Protein AF-A0A2K1QE75-F1 (afdb_monomer_lite)

Structure (mmCIF, N/CA/C/O backbone):
data_AF-A0A2K1QE75-F1
#
_entry.id   AF-A0A2K1QE75-F1
#
loop_
_atom_site.group_PDB
_atom_site.id
_atom_site.type_symbol
_atom_site.label_atom_id
_atom_site.label_alt_id
_atom_site.label_comp_id
_atom_site.label_asym_id
_atom_site.label_entity_id
_atom_site.label_seq_id
_atom_site.pdbx_PDB_ins_code
_atom_site.Cartn_x
_atom_site.Cartn_y
_atom_site.Cartn_z
_atom_site.occupancy
_atom_site.B_iso_or_equiv
_atom_site.auth_seq_id
_atom_site.auth_comp_id
_atom_site.auth_asym_id
_atom_site.auth_atom_id
_atom_site.pdbx_PDB_model_num
ATOM 1 N N . MET A 1 1 ? -33.133 -20.385 33.455 1.00 46.75 1 MET A N 1
ATOM 2 C CA . MET A 1 1 ? -31.735 -20.275 32.980 1.00 46.75 1 MET A CA 1
ATOM 3 C C . MET A 1 1 ? -31.713 -20.583 31.488 1.00 46.75 1 MET A C 1
ATOM 5 O O . MET A 1 1 ? -31.947 -21.729 31.151 1.00 46.75 1 MET A O 1
ATOM 9 N N . SER A 1 2 ? -31.522 -19.597 30.600 1.00 54.59 2 SER A N 1
ATOM 10 C CA . SER A 1 2 ? -31.513 -19.843 29.139 1.00 54.59 2 SER A CA 1
ATOM 11 C C . SER A 1 2 ? -30.718 -18.789 28.347 1.00 54.59 2 SER A C 1
ATOM 13 O O . SER A 1 2 ? -31.107 -18.395 27.255 1.00 54.59 2 SER A O 1
ATOM 15 N N . TYR A 1 3 ? -29.612 -18.280 28.898 1.00 53.69 3 TYR A N 1
ATOM 16 C CA . TYR A 1 3 ? -28.765 -17.295 28.201 1.00 53.69 3 TYR A CA 1
ATOM 17 C C . TYR A 1 3 ? -27.678 -17.946 27.331 1.00 53.69 3 TYR A C 1
ATOM 19 O O . TYR A 1 3 ? -27.183 -17.322 26.400 1.00 53.69 3 TYR A O 1
ATOM 27 N N . LYS A 1 4 ? -27.333 -19.216 27.593 1.00 55.09 4 LYS A N 1
ATOM 28 C CA . LYS A 1 4 ? -26.275 -19.929 26.858 1.00 55.09 4 LYS A CA 1
ATOM 29 C C . LYS A 1 4 ? -26.669 -20.267 25.414 1.00 55.09 4 LYS A C 1
ATOM 31 O O . LYS A 1 4 ? -25.890 -20.002 24.508 1.00 55.09 4 LYS A O 1
ATOM 36 N N . GLN A 1 5 ? -27.901 -20.731 25.188 1.00 58.41 5 GLN A N 1
ATOM 37 C CA . GLN A 1 5 ? -28.389 -21.083 23.844 1.00 58.41 5 GLN A CA 1
ATOM 38 C C . GLN A 1 5 ? -28.472 -19.876 22.893 1.00 58.41 5 GLN A C 1
ATOM 40 O O . GLN A 1 5 ? -28.226 -20.012 21.696 1.00 58.41 5 GLN A O 1
ATOM 45 N N . GLY A 1 6 ? -28.776 -18.680 23.412 1.00 65.06 6 GLY A N 1
ATOM 46 C CA . GLY A 1 6 ? -28.812 -17.457 22.603 1.00 65.06 6 GLY A CA 1
ATOM 47 C C . GLY A 1 6 ? -27.423 -17.007 22.142 1.00 65.06 6 GLY A C 1
ATOM 48 O O . GLY A 1 6 ? -27.261 -16.599 20.996 1.00 65.06 6 GLY A O 1
ATOM 49 N N . ILE A 1 7 ? -26.416 -17.138 23.013 1.00 69.75 7 ILE A N 1
ATOM 50 C CA . ILE A 1 7 ? -25.0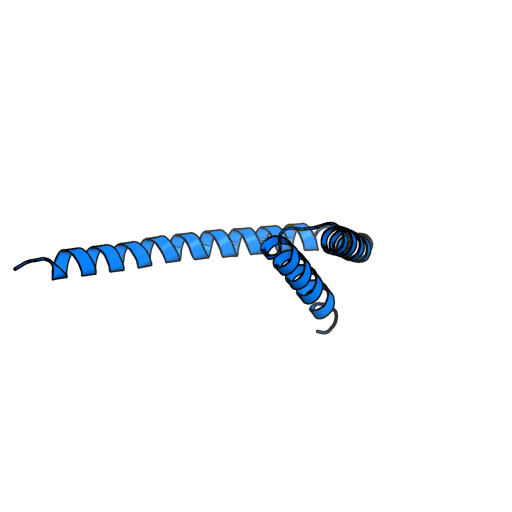27 -16.765 22.710 1.00 69.75 7 ILE A CA 1
ATOM 51 C C . ILE A 1 7 ? -24.411 -17.735 21.696 1.00 69.75 7 ILE A C 1
ATOM 53 O O . ILE A 1 7 ? -23.801 -17.295 20.728 1.00 69.75 7 ILE A O 1
ATOM 57 N N . GLU A 1 8 ? -24.614 -19.044 21.864 1.00 70.94 8 GLU A N 1
ATOM 58 C CA . GLU A 1 8 ? -24.111 -20.054 20.918 1.00 70.94 8 GLU A CA 1
ATOM 59 C C . GLU A 1 8 ? -24.692 -19.860 19.510 1.00 70.94 8 GLU A C 1
ATOM 61 O O . GLU A 1 8 ? -23.964 -19.946 18.520 1.00 70.94 8 GLU A O 1
ATOM 66 N N . THR A 1 9 ? -25.979 -19.509 19.419 1.00 74.19 9 THR A N 1
ATOM 67 C CA . THR A 1 9 ? -26.643 -19.217 18.139 1.00 74.19 9 THR A CA 1
ATOM 68 C C . THR A 1 9 ? -26.068 -17.956 17.483 1.00 74.19 9 THR A C 1
ATOM 70 O O . THR A 1 9 ? -25.751 -17.970 16.297 1.00 74.19 9 THR A O 1
ATOM 73 N N . GLN A 1 10 ? -25.843 -16.888 18.256 1.00 72.44 10 GLN A N 1
ATOM 74 C CA . GLN A 1 10 ? -25.245 -15.647 17.745 1.00 72.44 10 GLN A CA 1
ATOM 75 C C . GLN A 1 10 ? -23.801 -15.837 17.266 1.00 72.44 10 GLN A C 1
ATOM 77 O O . GLN A 1 10 ? -23.415 -15.285 16.236 1.00 72.44 10 GLN A O 1
ATOM 82 N N . ILE A 1 11 ? -23.005 -16.638 17.980 1.00 74.62 11 ILE A N 1
ATOM 83 C CA . ILE A 1 11 ? -21.634 -16.968 17.575 1.00 74.62 11 ILE A CA 1
ATOM 84 C C . ILE A 1 11 ? -21.647 -17.787 16.276 1.00 74.62 11 ILE A C 1
ATOM 86 O O . ILE A 1 11 ? -20.891 -17.487 15.352 1.00 74.62 11 ILE A O 1
ATOM 90 N N . ALA A 1 12 ? -22.531 -18.783 16.166 1.00 76.25 12 ALA A N 1
ATOM 91 C CA . ALA A 1 12 ? -22.668 -19.587 14.954 1.00 76.25 12 ALA A CA 1
ATOM 92 C C . ALA A 1 12 ? -23.085 -18.741 13.737 1.00 76.25 12 ALA A C 1
ATOM 94 O O . ALA A 1 12 ? -22.545 -18.927 12.643 1.00 76.25 12 ALA A O 1
ATOM 95 N N . ASP A 1 13 ? -23.997 -17.786 13.919 1.00 73.62 13 ASP A N 1
ATOM 96 C CA . ASP A 1 13 ? -24.418 -16.872 12.855 1.00 73.62 13 ASP A CA 1
ATOM 97 C C . ASP A 1 13 ? -23.311 -15.882 12.466 1.00 73.62 13 ASP A C 1
ATOM 99 O O . ASP A 1 13 ? -23.123 -15.618 11.276 1.00 73.62 13 ASP A O 1
ATOM 103 N N . TYR A 1 14 ? -22.511 -15.407 13.428 1.00 72.25 14 TYR A N 1
ATOM 104 C CA . TYR A 1 14 ? -21.332 -14.584 13.150 1.00 72.25 14 TYR A CA 1
ATOM 105 C C . TYR A 1 14 ? -20.320 -15.325 12.267 1.00 72.25 14 TYR A C 1
ATOM 107 O O . TYR A 1 14 ? -19.876 -14.767 11.261 1.00 72.25 14 TYR A O 1
ATOM 115 N N . PHE A 1 15 ? -20.005 -16.592 12.572 1.00 69.44 15 PHE A N 1
ATOM 116 C CA . PHE A 1 15 ? -19.088 -17.410 11.762 1.00 69.44 15 PHE A CA 1
ATOM 117 C C . PHE A 1 15 ? -19.638 -17.725 10.363 1.00 69.44 15 PHE A C 1
ATOM 119 O O . PHE A 1 15 ? -18.900 -17.682 9.378 1.00 69.44 15 PHE A O 1
ATOM 126 N N . LYS A 1 16 ? -20.948 -17.972 10.235 1.00 71.19 16 LYS A N 1
ATOM 127 C CA . LYS A 1 16 ? -21.588 -18.181 8.925 1.00 71.19 16 LYS A CA 1
ATOM 128 C C . LYS A 1 16 ? -21.533 -16.933 8.043 1.00 71.19 16 LYS A C 1
ATOM 130 O O . LYS A 1 16 ? -21.293 -17.045 6.844 1.00 71.19 16 LYS A O 1
ATOM 135 N N . GLN A 1 17 ? -21.746 -15.749 8.616 1.00 63.12 17 GLN A N 1
ATOM 136 C CA . GLN A 1 17 ? -21.732 -14.487 7.869 1.00 63.12 17 GLN A CA 1
ATOM 137 C C . GLN A 1 17 ? -20.313 -14.011 7.530 1.00 63.12 17 GLN A C 1
ATOM 139 O O . GLN A 1 17 ? -20.099 -13.415 6.472 1.00 63.12 17 GLN A O 1
ATOM 144 N N . SER A 1 18 ? -19.332 -14.279 8.394 1.00 56.94 18 SER A N 1
ATOM 145 C CA . SER A 1 18 ? -17.930 -13.907 8.155 1.00 56.94 18 SER A CA 1
ATOM 146 C C . SER A 1 18 ? -17.287 -14.738 7.042 1.00 56.94 18 SER A C 1
ATOM 148 O O . SER A 1 18 ? -16.636 -14.152 6.181 1.00 56.94 18 SER A O 1
ATOM 150 N N . GLY A 1 19 ? -17.587 -16.039 6.936 1.00 57.50 19 GLY A N 1
ATOM 151 C CA . GLY A 1 19 ? -17.114 -16.867 5.813 1.00 57.50 19 GLY A CA 1
ATOM 152 C C . GLY A 1 19 ? -17.662 -16.448 4.435 1.00 57.50 19 GLY A C 1
ATOM 153 O O . GLY A 1 19 ? -17.027 -16.684 3.407 1.00 57.50 19 GLY A O 1
ATOM 154 N N . VAL A 1 20 ? -18.824 -15.784 4.385 1.00 56.66 20 VAL A N 1
ATOM 155 C CA . VAL A 1 20 ? -19.373 -15.194 3.145 1.00 56.66 20 VAL A CA 1
ATOM 156 C C . VAL A 1 20 ? -18.662 -13.880 2.793 1.00 56.66 20 VAL A C 1
ATOM 158 O O . VAL A 1 20 ? -18.419 -13.608 1.616 1.00 56.66 20 VAL A O 1
ATOM 161 N N . LYS A 1 21 ? -18.271 -13.083 3.798 1.00 54.03 21 LYS A N 1
ATOM 162 C CA . LYS A 1 21 ? -17.480 -11.854 3.607 1.00 54.03 21 LYS A CA 1
ATOM 163 C C . LYS A 1 21 ? -16.039 -12.138 3.185 1.00 54.03 21 LYS A C 1
ATOM 165 O O . LYS A 1 21 ? -15.541 -11.441 2.306 1.00 54.03 21 LYS A O 1
ATOM 170 N N . GLU A 1 22 ? -15.397 -13.164 3.743 1.00 54.66 22 GLU A N 1
ATOM 171 C CA . GLU A 1 22 ? -14.037 -13.566 3.349 1.00 54.66 22 GLU A CA 1
ATOM 172 C C . GLU A 1 22 ? -13.971 -13.955 1.870 1.00 54.66 22 GLU A C 1
ATOM 174 O O . GLU A 1 22 ? -13.148 -13.410 1.137 1.00 54.66 22 GLU A O 1
ATOM 179 N N . LYS A 1 23 ? -14.925 -14.763 1.384 1.00 57.44 23 LYS A N 1
ATOM 180 C CA . LYS A 1 23 ? -15.020 -15.102 -0.047 1.00 57.44 23 LYS A CA 1
ATOM 181 C C . LYS A 1 23 ? -15.236 -13.877 -0.935 1.00 57.44 23 LYS A C 1
ATOM 183 O O . LYS A 1 23 ? -14.678 -13.804 -2.024 1.00 57.44 23 LYS A O 1
ATOM 188 N N . SER A 1 24 ? -16.025 -12.899 -0.488 1.00 63.72 24 SER A N 1
ATOM 189 C CA . SER A 1 24 ? -16.243 -11.663 -1.250 1.00 63.72 24 SER A CA 1
ATOM 190 C C . SER A 1 24 ? -14.982 -10.802 -1.338 1.00 63.72 24 SER A C 1
ATOM 192 O O . SER A 1 24 ? -14.773 -10.142 -2.354 1.00 63.72 24 SER A O 1
ATOM 194 N N . HIS A 1 25 ? -14.163 -10.777 -0.287 1.00 59.88 25 HIS A N 1
ATOM 195 C CA . HIS A 1 25 ? -12.924 -10.005 -0.266 1.00 59.88 25 HIS A CA 1
ATOM 196 C C . HIS A 1 25 ? -11.811 -10.692 -1.057 1.00 59.88 25 HIS A C 1
ATOM 198 O O . HIS A 1 25 ? -11.124 -10.011 -1.812 1.00 59.88 25 HIS A O 1
ATOM 204 N N . GLU A 1 26 ? -11.672 -12.017 -0.959 1.00 68.25 26 GLU A N 1
ATOM 205 C CA . GLU A 1 26 ? -10.726 -12.783 -1.782 1.00 68.25 26 GLU A CA 1
ATOM 206 C C . GLU A 1 26 ? -11.042 -12.652 -3.272 1.00 68.25 26 GLU A C 1
ATOM 208 O O . GLU A 1 26 ? -10.150 -12.375 -4.068 1.00 68.25 26 GLU A O 1
ATOM 213 N N . VAL A 1 27 ? -12.317 -12.758 -3.660 1.00 69.50 27 VAL A N 1
ATOM 214 C CA . VAL A 1 27 ? -12.731 -12.592 -5.063 1.00 69.50 27 VAL A CA 1
ATOM 215 C C . VAL A 1 27 ? -12.502 -11.157 -5.546 1.00 69.50 27 VAL A C 1
ATOM 217 O O . VAL A 1 27 ? -12.065 -10.953 -6.680 1.00 69.50 27 VAL A O 1
ATOM 220 N N . ALA A 1 28 ? -12.745 -10.153 -4.700 1.00 67.25 28 ALA A N 1
ATOM 221 C CA . ALA A 1 28 ? -12.468 -8.756 -5.032 1.00 67.25 28 ALA A CA 1
ATOM 222 C C . ALA A 1 28 ? -10.962 -8.482 -5.175 1.00 67.25 28 ALA A C 1
ATOM 224 O O . ALA A 1 28 ? -10.554 -7.805 -6.118 1.00 67.25 28 ALA A O 1
ATOM 225 N N . LEU A 1 29 ? -10.135 -9.041 -4.287 1.00 70.62 29 LEU A N 1
ATOM 226 C CA . LEU A 1 29 ? -8.676 -8.957 -4.351 1.00 70.62 29 LEU A CA 1
ATOM 227 C C . LEU A 1 29 ? -8.130 -9.652 -5.596 1.00 70.62 29 LEU A C 1
ATOM 229 O O . LEU A 1 29 ? -7.338 -9.051 -6.316 1.00 70.62 29 LEU A O 1
ATOM 233 N N . GLN A 1 30 ? -8.608 -10.857 -5.905 1.00 71.94 30 GLN A N 1
ATOM 234 C CA . GLN A 1 30 ? -8.207 -11.585 -7.105 1.00 71.94 30 GLN A CA 1
ATOM 235 C C . GLN A 1 30 ? -8.592 -10.813 -8.373 1.00 71.94 30 GLN A C 1
ATOM 237 O O . GLN A 1 30 ? -7.769 -10.616 -9.259 1.00 71.94 30 GLN A O 1
ATOM 242 N N . THR A 1 31 ? -9.809 -10.267 -8.420 1.00 68.69 31 THR A N 1
ATOM 243 C CA . THR A 1 31 ? -10.272 -9.444 -9.547 1.00 68.69 31 THR A CA 1
ATOM 244 C C . THR A 1 31 ? -9.440 -8.167 -9.693 1.00 68.69 31 THR A C 1
ATOM 246 O O . THR A 1 31 ? -9.137 -7.747 -10.809 1.00 68.69 31 THR A O 1
ATOM 249 N N . LEU A 1 32 ? -9.048 -7.528 -8.587 1.00 66.12 32 LEU A N 1
ATOM 250 C CA . LEU A 1 32 ? -8.151 -6.371 -8.609 1.00 66.12 32 LEU A CA 1
ATOM 251 C C . LEU A 1 32 ? -6.763 -6.757 -9.127 1.00 66.12 32 LEU A C 1
ATOM 253 O O . LEU A 1 32 ? -6.230 -6.062 -9.989 1.00 66.12 32 LEU A O 1
ATOM 257 N N . MET A 1 33 ? -6.211 -7.876 -8.661 1.00 65.81 33 MET A N 1
ATOM 258 C CA . MET A 1 33 ? -4.914 -8.385 -9.106 1.00 65.81 33 MET A CA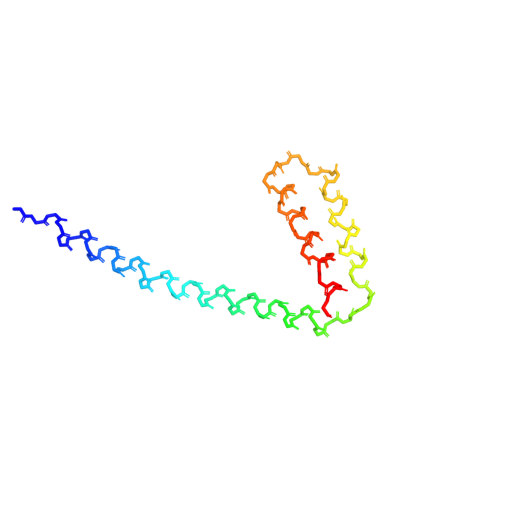 1
ATOM 259 C C . MET A 1 33 ? -4.917 -8.739 -10.595 1.00 65.81 33 MET A C 1
ATOM 261 O O . MET A 1 33 ? -4.014 -8.314 -11.312 1.00 65.81 33 MET A O 1
ATOM 265 N N . ASP A 1 34 ? -5.960 -9.399 -11.096 1.00 65.94 34 ASP A N 1
ATOM 266 C CA . ASP A 1 34 ? -6.096 -9.750 -12.516 1.00 65.94 34 ASP A CA 1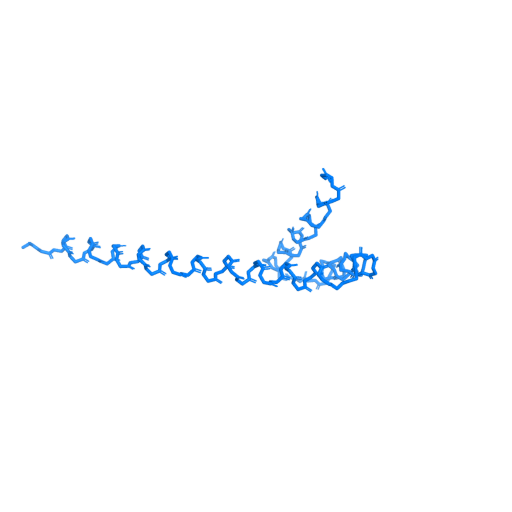
ATOM 267 C C . ASP A 1 34 ? -6.252 -8.496 -13.403 1.00 65.94 34 ASP A C 1
ATOM 269 O O . ASP A 1 34 ? -5.710 -8.409 -14.512 1.00 65.94 34 ASP A O 1
ATOM 273 N N . ASN A 1 35 ? -6.935 -7.461 -12.900 1.00 58.91 35 ASN A N 1
ATOM 274 C CA . ASN A 1 35 ? -7.070 -6.170 -13.585 1.00 58.91 35 ASN A CA 1
ATOM 275 C C . ASN A 1 35 ? -5.778 -5.334 -13.579 1.00 58.91 35 ASN A C 1
ATOM 277 O O . ASN A 1 35 ? -5.568 -4.520 -14.483 1.00 58.91 35 ASN A O 1
ATOM 281 N N . ILE A 1 36 ? -4.921 -5.517 -12.573 1.00 58.44 36 ILE A N 1
ATOM 282 C CA . ILE A 1 36 ? -3.602 -4.880 -12.485 1.00 58.44 36 ILE A CA 1
ATOM 283 C C . ILE A 1 36 ? -2.603 -5.622 -13.384 1.00 58.44 36 ILE A C 1
ATOM 285 O O . ILE A 1 36 ? -1.884 -4.985 -14.153 1.00 58.44 36 ILE A O 1
ATOM 289 N N . ALA A 1 37 ? -2.614 -6.957 -13.369 1.00 58.09 37 ALA A N 1
ATOM 290 C CA . ALA A 1 37 ? -1.722 -7.800 -14.165 1.00 58.09 37 ALA A CA 1
ATOM 291 C C . ALA A 1 37 ? -1.979 -7.685 -15.680 1.00 58.09 37 ALA A C 1
ATOM 293 O O . ALA A 1 37 ? -1.043 -7.711 -16.477 1.00 58.09 37 ALA A O 1
ATOM 294 N N . SER A 1 38 ? -3.234 -7.486 -16.095 1.00 56.28 38 SER A N 1
ATOM 295 C CA . SER A 1 38 ? -3.610 -7.353 -17.512 1.00 56.28 38 SER A CA 1
ATOM 296 C C . SER A 1 38 ? -3.226 -6.008 -18.155 1.00 56.28 38 SER A C 1
ATOM 298 O O . SER A 1 38 ? -3.287 -5.869 -19.379 1.00 56.28 38 SER A O 1
ATOM 300 N N . LYS A 1 39 ? -2.787 -5.005 -17.377 1.00 55.69 39 LYS A N 1
ATOM 301 C CA . LYS A 1 39 ? -2.442 -3.659 -17.869 1.00 55.69 39 LYS A CA 1
ATOM 302 C C . LYS A 1 39 ? -0.957 -3.323 -17.661 1.00 55.69 39 LYS A C 1
ATOM 304 O O . LYS A 1 39 ? -0.593 -2.659 -16.702 1.00 55.69 39 LYS A O 1
ATOM 309 N N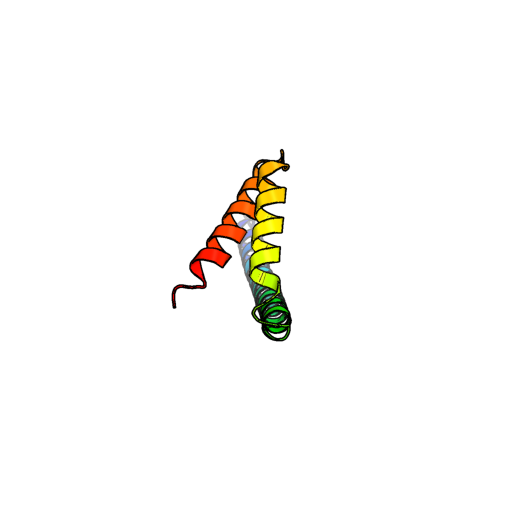 . LYS A 1 40 ? -0.112 -3.606 -18.661 1.00 51.25 40 LYS A N 1
ATOM 310 C CA . LYS A 1 40 ? 1.175 -2.895 -18.900 1.00 51.25 40 LYS A CA 1
ATOM 311 C C . LYS A 1 40 ? 2.230 -2.991 -17.778 1.00 51.25 40 LYS A C 1
ATOM 313 O O . LYS A 1 40 ? 2.668 -1.994 -17.206 1.00 51.25 40 LYS A O 1
ATOM 318 N N . GLN A 1 41 ? 2.748 -4.195 -17.625 1.00 55.34 41 GLN A N 1
ATOM 319 C CA . GLN A 1 41 ? 3.765 -4.697 -16.694 1.00 55.34 41 GLN A CA 1
ATOM 320 C C . GLN A 1 41 ? 5.134 -3.964 -16.584 1.00 55.34 41 GLN A C 1
ATOM 322 O O . GLN A 1 41 ? 6.040 -4.513 -15.983 1.00 55.34 41 GLN A O 1
ATOM 327 N N . VAL A 1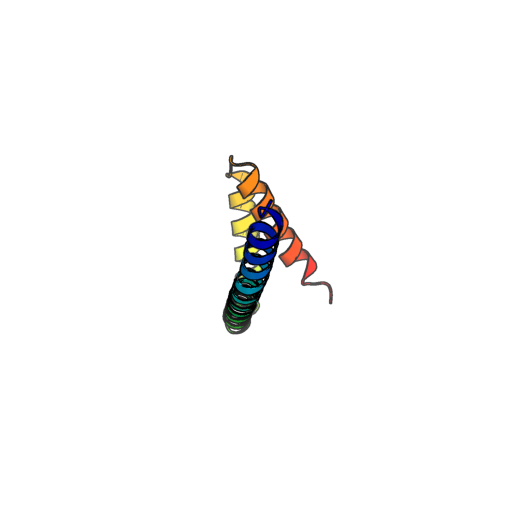 42 ? 5.356 -2.754 -17.124 1.00 53.00 42 VAL A N 1
ATOM 328 C CA . VAL A 1 42 ? 6.670 -2.056 -16.983 1.00 53.00 42 VAL A CA 1
ATOM 329 C C . VAL A 1 42 ? 6.567 -0.534 -16.789 1.00 53.00 42 VAL A C 1
ATOM 331 O O . VAL A 1 42 ? 7.494 0.101 -16.292 1.00 53.00 42 VAL A O 1
ATOM 334 N N . ARG A 1 43 ? 5.439 0.102 -17.140 1.00 51.88 43 ARG A N 1
ATOM 335 C CA . ARG A 1 43 ? 5.308 1.573 -17.052 1.00 51.88 43 ARG A CA 1
ATOM 336 C C . ARG A 1 43 ? 4.658 2.076 -15.760 1.00 51.88 43 ARG A C 1
ATOM 338 O O . ARG A 1 43 ? 4.697 3.280 -15.533 1.00 51.88 43 ARG A O 1
ATOM 345 N N . SER A 1 44 ? 4.050 1.211 -14.946 1.00 67.25 44 SER A N 1
ATOM 346 C CA . SER A 1 44 ? 3.282 1.644 -13.770 1.00 67.25 44 SER A CA 1
ATOM 347 C C . SER A 1 44 ? 3.995 1.437 -12.444 1.00 67.25 44 SER A C 1
ATOM 349 O O . SER A 1 44 ? 3.758 2.231 -11.551 1.00 67.25 44 SER A O 1
ATOM 351 N N . GLU A 1 45 ? 4.871 0.445 -12.289 1.00 76.62 45 GLU A N 1
ATOM 352 C CA . GLU A 1 45 ? 5.429 0.125 -10.969 1.00 76.62 45 GLU A CA 1
ATOM 353 C C . GLU A 1 45 ? 6.273 1.265 -10.399 1.00 76.62 45 GLU A C 1
ATOM 355 O O . GLU A 1 45 ? 6.020 1.727 -9.292 1.00 76.62 45 GLU A O 1
ATOM 360 N N . LYS A 1 46 ? 7.183 1.828 -11.202 1.00 82.00 46 LYS A N 1
ATOM 361 C CA . LYS A 1 46 ? 7.953 3.018 -10.808 1.00 82.00 46 LYS A CA 1
ATOM 362 C C . LYS A 1 46 ? 7.059 4.212 -10.466 1.00 82.00 46 LYS A C 1
ATOM 364 O O . LYS A 1 46 ? 7.368 4.950 -9.538 1.00 82.00 46 LYS A O 1
ATOM 369 N N . ASN A 1 47 ? 5.943 4.384 -11.174 1.00 83.75 47 ASN A N 1
ATOM 370 C CA . ASN A 1 47 ? 4.990 5.464 -10.903 1.00 83.75 47 ASN A CA 1
ATOM 371 C C . ASN A 1 47 ? 4.169 5.198 -9.633 1.00 83.75 47 ASN A C 1
ATOM 373 O O . ASN A 1 47 ? 3.849 6.132 -8.906 1.00 83.75 47 ASN A O 1
ATOM 377 N N . ILE A 1 48 ? 3.846 3.934 -9.356 1.00 85.06 48 ILE A N 1
ATOM 378 C CA . ILE A 1 48 ? 3.155 3.503 -8.139 1.00 85.06 48 ILE A CA 1
ATOM 379 C C . ILE A 1 48 ? 4.081 3.690 -6.934 1.00 85.06 48 ILE A C 1
ATOM 381 O O . ILE A 1 48 ? 3.660 4.264 -5.936 1.00 85.06 48 ILE A O 1
ATOM 385 N N . ILE A 1 49 ? 5.351 3.290 -7.046 1.00 89.62 49 ILE A N 1
ATOM 386 C CA . ILE A 1 49 ? 6.377 3.517 -6.021 1.00 89.62 49 ILE A CA 1
ATOM 387 C C . ILE A 1 49 ? 6.556 5.017 -5.770 1.00 89.62 49 ILE A C 1
ATOM 389 O O . ILE A 1 49 ? 6.501 5.446 -4.622 1.00 89.62 49 ILE A O 1
ATOM 393 N N . ALA A 1 50 ? 6.709 5.825 -6.825 1.00 89.25 50 ALA A N 1
ATOM 394 C CA . ALA A 1 50 ? 6.849 7.275 -6.692 1.00 89.25 50 ALA A CA 1
ATOM 395 C C . ALA A 1 50 ? 5.629 7.915 -6.007 1.00 89.25 50 ALA A C 1
ATOM 397 O O . ALA A 1 50 ? 5.792 8.713 -5.089 1.00 89.25 50 ALA A O 1
ATOM 398 N N . GLY A 1 51 ? 4.412 7.516 -6.389 1.00 89.62 51 GLY A N 1
ATOM 399 C CA . GLY A 1 51 ? 3.187 8.004 -5.754 1.00 89.62 51 GLY A CA 1
ATOM 400 C C . GLY A 1 51 ? 3.048 7.566 -4.292 1.00 89.62 51 GLY A C 1
ATOM 401 O O . GLY A 1 51 ? 2.586 8.342 -3.460 1.00 89.62 51 GLY A O 1
ATOM 402 N N . LEU A 1 52 ? 3.474 6.347 -3.948 1.00 91.69 52 LEU A N 1
ATOM 403 C CA . LEU A 1 52 ? 3.490 5.877 -2.560 1.00 91.69 52 LEU A CA 1
ATOM 404 C C . LEU A 1 52 ? 4.492 6.659 -1.709 1.00 91.69 52 LEU A C 1
ATOM 406 O O . LEU A 1 52 ? 4.165 7.013 -0.580 1.00 91.69 52 LEU A O 1
ATOM 410 N N . LEU A 1 53 ? 5.676 6.965 -2.245 1.00 94.12 53 LEU A N 1
ATOM 411 C CA . LEU A 1 53 ? 6.677 7.779 -1.553 1.00 94.12 53 LEU A CA 1
ATOM 412 C C . LEU A 1 53 ? 6.165 9.199 -1.293 1.00 94.12 53 LEU A C 1
ATOM 414 O O . LEU A 1 53 ? 6.208 9.653 -0.153 1.00 94.12 53 LEU A O 1
ATOM 418 N N . GLU A 1 54 ? 5.578 9.849 -2.299 1.00 92.75 54 GLU A N 1
ATOM 419 C CA . GLU A 1 54 ? 4.974 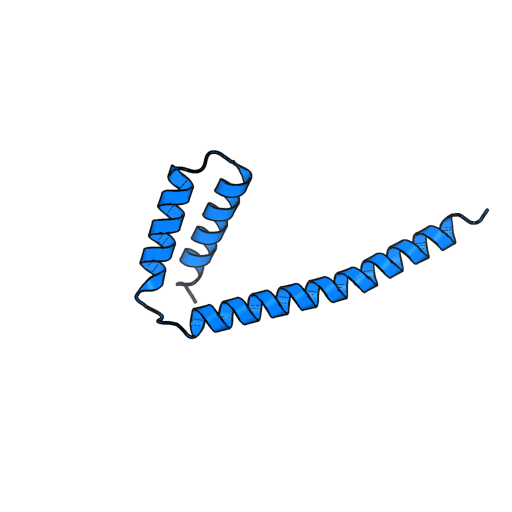11.179 -2.144 1.00 92.75 54 GLU A CA 1
ATOM 420 C C . GLU A 1 54 ? 3.880 11.183 -1.062 1.00 92.75 54 GLU A C 1
ATOM 422 O O . GLU A 1 54 ? 3.819 12.079 -0.217 1.00 92.75 54 GLU A O 1
ATOM 427 N N . LYS A 1 55 ? 3.023 10.153 -1.036 1.00 91.19 55 LYS A N 1
ATOM 428 C CA . LYS A 1 55 ? 2.004 10.003 0.013 1.00 91.19 55 LYS A CA 1
ATOM 429 C C . LYS A 1 55 ? 2.612 9.761 1.389 1.00 91.19 55 LYS A C 1
ATOM 431 O O . LYS A 1 55 ? 2.098 10.302 2.355 1.00 91.19 55 LYS A O 1
ATOM 436 N N . ILE A 1 56 ? 3.700 9.006 1.504 1.00 94.50 56 ILE A N 1
ATOM 437 C CA . ILE A 1 56 ? 4.384 8.791 2.788 1.00 94.50 56 ILE A CA 1
ATOM 438 C C . ILE A 1 56 ? 5.010 10.088 3.316 1.00 94.50 56 ILE A C 1
ATOM 440 O O . ILE A 1 56 ? 4.996 10.323 4.519 1.00 94.50 56 ILE A O 1
ATOM 444 N N . GLU A 1 57 ? 5.549 10.932 2.441 1.00 92.56 57 GLU A N 1
ATOM 445 C CA . GLU A 1 57 ? 6.183 12.197 2.833 1.00 92.56 57 GLU A CA 1
ATOM 446 C C . GLU A 1 57 ? 5.175 13.279 3.244 1.00 92.56 57 GLU A C 1
ATOM 448 O O . GLU A 1 57 ? 5.515 14.181 4.009 1.00 92.56 57 GLU A O 1
ATOM 453 N N . THR A 1 58 ? 3.939 13.197 2.746 1.00 92.81 58 THR A N 1
ATOM 454 C CA . THR A 1 58 ? 2.916 14.242 2.924 1.00 92.81 58 THR A CA 1
ATOM 455 C C . THR A 1 58 ? 1.767 13.844 3.850 1.00 92.81 58 THR A C 1
ATOM 457 O O . THR A 1 58 ? 1.000 14.709 4.282 1.00 92.81 58 THR A O 1
ATOM 460 N N . GLU A 1 59 ? 1.621 12.556 4.163 1.00 93.19 59 GLU A N 1
ATOM 461 C CA . GLU A 1 59 ? 0.550 12.051 5.020 1.00 93.19 59 GLU A CA 1
ATOM 462 C C . GLU A 1 59 ? 0.859 12.287 6.504 1.00 93.19 59 GLU A C 1
ATOM 464 O O . GLU A 1 59 ? 1.931 11.949 7.002 1.00 93.19 59 GLU A O 1
ATOM 469 N N . ASN A 1 60 ? -0.124 12.830 7.224 1.00 91.81 60 ASN A N 1
ATOM 470 C CA . ASN A 1 60 ? -0.015 13.130 8.657 1.00 91.81 60 ASN A CA 1
ATOM 471 C C . ASN A 1 60 ? -0.775 12.114 9.525 1.00 91.81 60 ASN A C 1
ATOM 473 O O . ASN A 1 60 ? -0.545 12.023 10.731 1.00 91.81 60 ASN A O 1
ATOM 477 N N . ASP A 1 61 ? -1.690 11.346 8.928 1.00 95.38 61 ASP A N 1
ATOM 478 C CA . ASP A 1 61 ? -2.402 10.270 9.609 1.00 95.38 61 ASP A CA 1
ATOM 479 C C . ASP A 1 61 ? -1.506 9.024 9.724 1.00 95.38 61 ASP A C 1
ATOM 481 O O . ASP A 1 61 ? -1.156 8.388 8.728 1.00 95.38 61 ASP A O 1
ATOM 485 N N . ASN A 1 62 ? -1.165 8.642 10.959 1.00 92.62 62 ASN A N 1
ATOM 486 C CA . ASN A 1 62 ? -0.296 7.495 11.237 1.00 92.62 62 ASN A CA 1
ATOM 487 C C . ASN A 1 62 ? -0.838 6.158 10.702 1.00 92.62 62 ASN A C 1
ATOM 489 O O . ASN A 1 62 ? -0.049 5.312 10.277 1.00 92.62 62 ASN A O 1
ATOM 493 N N . ALA A 1 63 ? -2.157 5.947 10.698 1.00 91.69 63 ALA A N 1
ATOM 494 C CA . ALA A 1 63 ? -2.744 4.705 10.201 1.00 91.69 63 ALA A CA 1
ATOM 495 C C . ALA A 1 63 ? -2.625 4.618 8.672 1.00 91.69 63 ALA A C 1
ATOM 497 O O . ALA A 1 63 ? -2.281 3.567 8.127 1.00 91.69 63 ALA A O 1
ATOM 498 N N . ARG A 1 64 ? -2.839 5.739 7.973 1.00 88.75 64 ARG A N 1
ATOM 499 C CA . ARG A 1 64 ? -2.650 5.819 6.515 1.00 88.75 64 ARG A CA 1
ATOM 500 C C . ARG A 1 64 ? -1.183 5.720 6.123 1.00 88.75 64 ARG A C 1
ATOM 502 O O . ARG A 1 64 ? -0.853 5.000 5.185 1.00 88.75 64 ARG A O 1
ATOM 509 N N . LEU A 1 65 ? -0.299 6.359 6.884 1.00 93.50 65 LEU A N 1
ATOM 510 C CA . LEU A 1 65 ? 1.145 6.262 6.702 1.00 93.50 65 LEU A CA 1
ATOM 511 C C . LEU A 1 65 ? 1.620 4.805 6.786 1.00 93.50 65 LEU A C 1
ATOM 513 O O . LEU A 1 65 ? 2.404 4.349 5.952 1.00 93.50 65 LEU A O 1
ATOM 517 N N . GLN A 1 66 ? 1.117 4.055 7.769 1.00 92.94 66 GLN A N 1
ATOM 518 C CA . GLN A 1 66 ? 1.432 2.639 7.925 1.00 92.94 66 GLN A CA 1
ATOM 519 C C . GLN A 1 66 ? 0.916 1.807 6.744 1.00 92.94 66 GLN A C 1
ATOM 521 O O . GLN A 1 66 ? 1.646 0.956 6.237 1.00 92.94 66 GLN A O 1
ATOM 526 N N . LEU A 1 67 ? -0.296 2.091 6.265 1.00 93.06 67 LEU A N 1
ATOM 527 C CA . LEU A 1 67 ? -0.876 1.431 5.097 1.00 93.06 67 LEU A CA 1
ATOM 528 C C . LEU A 1 67 ? -0.040 1.671 3.828 1.00 93.06 67 LEU A C 1
ATOM 530 O O . LEU A 1 67 ? 0.279 0.719 3.115 1.00 93.06 67 LEU A O 1
ATOM 534 N N . TYR A 1 68 ? 0.379 2.913 3.565 1.00 94.94 68 TYR A N 1
ATOM 535 C CA . TYR A 1 68 ? 1.228 3.226 2.411 1.00 94.94 68 TYR A CA 1
ATOM 536 C C . TYR A 1 68 ? 2.605 2.555 2.504 1.00 94.94 68 TYR A C 1
ATOM 538 O O . TYR A 1 68 ? 3.104 2.041 1.503 1.00 94.94 68 TYR A O 1
ATOM 546 N N . ARG A 1 69 ? 3.201 2.483 3.703 1.00 93.12 69 ARG A N 1
ATOM 547 C CA . ARG A 1 69 ? 4.470 1.768 3.931 1.00 93.12 69 ARG A CA 1
ATOM 548 C C . ARG A 1 69 ? 4.347 0.269 3.669 1.00 93.12 69 ARG A C 1
ATOM 550 O O . ARG A 1 69 ? 5.210 -0.298 3.009 1.00 93.12 69 ARG A O 1
ATOM 557 N N . GLN A 1 70 ? 3.272 -0.361 4.141 1.00 92.94 70 GLN A N 1
ATOM 558 C CA . GLN A 1 70 ? 3.018 -1.785 3.906 1.00 92.94 70 GLN A CA 1
ATOM 559 C C . GLN A 1 70 ? 2.782 -2.083 2.422 1.00 92.94 70 GLN A C 1
ATOM 561 O O . GLN A 1 70 ? 3.322 -3.055 1.900 1.00 92.94 70 GLN A O 1
ATOM 566 N N . ALA A 1 71 ? 2.031 -1.227 1.724 1.00 88.75 71 ALA A N 1
ATOM 567 C CA . ALA A 1 71 ? 1.827 -1.352 0.283 1.00 88.75 71 ALA A CA 1
ATOM 568 C C . ALA A 1 71 ? 3.152 -1.251 -0.495 1.00 88.75 71 ALA A C 1
ATOM 570 O O . ALA A 1 71 ? 3.404 -2.059 -1.389 1.00 88.75 71 ALA A O 1
ATOM 571 N N . LEU A 1 72 ? 4.020 -0.304 -0.121 1.00 92.56 72 LEU A N 1
ATOM 572 C CA . LEU A 1 72 ? 5.346 -0.152 -0.720 1.00 92.56 72 LEU A CA 1
ATOM 573 C C . LEU A 1 72 ? 6.235 -1.375 -0.454 1.00 92.56 72 LEU A C 1
ATOM 575 O O . LEU A 1 72 ? 6.919 -1.852 -1.355 1.00 92.56 72 LEU A O 1
ATOM 579 N N . GLU A 1 73 ? 6.209 -1.906 0.766 1.00 92.06 73 GLU A N 1
ATOM 580 C CA . GLU A 1 73 ? 6.985 -3.088 1.131 1.00 92.06 73 GLU A CA 1
ATOM 581 C C . GLU A 1 73 ? 6.543 -4.336 0.355 1.00 92.06 73 GLU A C 1
ATOM 583 O O . GLU A 1 73 ? 7.389 -5.102 -0.104 1.00 92.06 73 GLU A O 1
ATOM 588 N N . LEU A 1 74 ? 5.235 -4.533 0.170 1.00 88.06 74 LEU A N 1
ATOM 589 C CA . LEU A 1 74 ? 4.700 -5.640 -0.625 1.00 88.06 74 LEU A CA 1
ATOM 590 C C . LEU A 1 74 ? 5.131 -5.552 -2.091 1.00 88.06 74 LEU A C 1
ATOM 592 O O . LEU A 1 74 ? 5.536 -6.565 -2.657 1.00 88.06 74 LEU A O 1
ATOM 596 N N . LEU A 1 75 ? 5.101 -4.351 -2.675 1.00 85.25 75 LEU A N 1
ATOM 597 C CA . LEU A 1 75 ? 5.566 -4.123 -4.045 1.00 85.25 75 LEU A CA 1
ATOM 598 C C . LEU A 1 75 ? 7.056 -4.451 -4.189 1.00 85.25 75 LEU A C 1
ATOM 600 O O . LEU A 1 75 ? 7.423 -5.268 -5.021 1.00 85.25 75 LEU A O 1
ATOM 604 N N . LEU A 1 76 ? 7.904 -3.924 -3.302 1.00 85.25 76 LEU A N 1
ATOM 605 C CA . LEU A 1 76 ? 9.351 -4.177 -3.344 1.00 85.25 76 LEU A CA 1
ATOM 606 C C . LEU A 1 76 ? 9.732 -5.636 -3.037 1.00 85.25 76 LEU A C 1
ATOM 608 O O . LEU A 1 76 ? 10.811 -6.096 -3.411 1.00 85.25 76 LEU A O 1
ATOM 612 N N . ARG A 1 77 ? 8.878 -6.380 -2.322 1.00 84.94 77 ARG A N 1
ATOM 613 C CA . ARG A 1 77 ? 9.067 -7.819 -2.080 1.00 84.94 77 ARG A CA 1
ATOM 614 C C . ARG A 1 77 ? 8.681 -8.673 -3.294 1.00 84.94 77 ARG A C 1
ATOM 616 O O . ARG A 1 77 ? 9.229 -9.766 -3.414 1.00 84.94 77 ARG A O 1
ATOM 623 N N . GLY A 1 78 ? 7.791 -8.189 -4.165 1.00 65.19 78 GLY A N 1
ATOM 624 C CA . GLY A 1 78 ? 7.294 -8.898 -5.351 1.00 65.19 78 GLY A CA 1
ATOM 625 C C . GLY A 1 78 ? 8.349 -9.187 -6.427 1.00 65.19 78 GLY A C 1
ATOM 626 O O . GLY A 1 78 ? 8.193 -10.147 -7.171 1.00 65.19 78 GLY A O 1
ATOM 627 N N . ASP A 1 79 ? 9.457 -8.442 -6.444 1.00 54.66 79 ASP A N 1
ATOM 628 C CA . ASP A 1 79 ? 10.566 -8.588 -7.405 1.00 54.66 79 ASP A CA 1
ATOM 629 C C . ASP A 1 79 ? 11.557 -9.738 -7.092 1.00 54.66 79 ASP A C 1
ATOM 631 O O . ASP A 1 79 ? 12.598 -9.861 -7.740 1.00 54.66 79 ASP A O 1
ATOM 635 N N . ARG A 1 80 ? 11.298 -10.572 -6.070 1.00 50.41 80 ARG A N 1
ATOM 636 C CA . ARG A 1 80 ? 12.246 -11.607 -5.590 1.00 50.41 80 ARG A CA 1
ATOM 637 C C . ARG A 1 80 ? 11.706 -13.046 -5.573 1.00 50.41 80 ARG A C 1
ATOM 639 O O . ARG A 1 80 ? 12.113 -13.818 -4.704 1.00 50.41 80 ARG A O 1
ATOM 646 N N . CYS A 1 81 ? 10.848 -13.412 -6.525 1.00 41.78 81 CYS A N 1
ATOM 647 C CA . CYS A 1 81 ? 10.465 -14.806 -6.786 1.00 41.78 81 CYS A CA 1
ATOM 648 C C . CYS A 1 81 ? 10.761 -15.198 -8.235 1.00 41.78 81 CYS A C 1
ATOM 650 O O . CYS A 1 81 ? 10.348 -14.439 -9.138 1.00 41.78 81 CYS A O 1
#

pLDDT: mean 73.47, std 15.49, range [41.78, 95.38]

InterPro domains:
  IPR024753 Regulatory protein AriR [PF10798] (24-76)

Sequence (81 aa):
MSYKQGIETQIADYFKQSGVKEKSHEVALQTLMDNIASKKQVRSEKNIIAGLLEKIETENDNARLQLYRQALELLLRGDRC

Organism: NCBI:txid1458355

Radius of gyration: 19.93 Å; chains: 1; bounding box: 44×35×52 Å

Secondary structure (DSSP, 8-state):
--SHHHHHHHHHHHHHHHHHHHHHHHHHHHHHHHHHHTS-TTTSHHHHHHHHHHHHHH---HHHHHHHHHHHHHHHHHTT-

Foldseek 3Di:
DPPVVVVVVVVVVVVVVVVVVVVVVVVVVVVVVVVVVVPDVPPPLVVLLVVLVVCLVPDPDPVVNVVSVVVNVVSVVVVPD